Protein AF-A0A0B1RXF5-F1 (afdb_monomer)

Solvent-accessible surface area (backbone atoms only — not comparable to full-atom values): 5272 Å² total; per-residue (Å²): 138,85,81,81,81,80,79,77,82,77,74,79,76,81,68,84,65,67,51,76,42,76,43,84,92,40,70,44,78,44,77,41,94,91,46,67,22,36,35,42,36,32,34,32,38,37,34,39,80,87,68,87,46,72,46,78,43,85,45,75,45,82,35,78,70,58,74,73,62,59,49,76,56,95,91,41,79,42,76,61,128

Secondary structure (DSSP, 8-state):
--PPP---------PPPEEEEEPTT--EEEE-SSSSEEEEEEEEEEEETTT--EEEEEEEEEEET---SEEEETTEEEE--

Mean predicted aligned error: 10.94 Å

Structure (mmCIF, N/CA/C/O backbone):
data_AF-A0A0B1RXF5-F1
#
_entry.id   AF-A0A0B1RXF5-F1
#
loop_
_atom_site.group_PDB
_atom_site.id
_atom_site.type_symbol
_atom_site.label_atom_id
_atom_site.label_alt_id
_atom_site.label_comp_id
_atom_site.label_asym_id
_atom_site.label_entity_id
_atom_site.label_seq_id
_atom_site.pdbx_PDB_ins_code
_atom_site.Cartn_x
_atom_site.Cartn_y
_atom_site.Cartn_z
_atom_site.occupancy
_atom_site.B_iso_or_equiv
_atom_site.auth_seq_id
_atom_site.auth_comp_id
_atom_site.auth_asym_id
_atom_site.auth_atom_id
_atom_site.pdbx_PDB_model_num
ATOM 1 N N . SER A 1 1 ? 27.955 -5.502 60.156 1.00 43.31 1 SER A N 1
ATOM 2 C CA . SER A 1 1 ? 26.492 -5.451 59.952 1.00 43.31 1 SER A CA 1
ATOM 3 C C . SER A 1 1 ? 26.201 -5.171 58.480 1.00 43.31 1 SER A C 1
ATOM 5 O O . SER A 1 1 ? 26.376 -4.049 58.031 1.00 43.31 1 SER A O 1
ATOM 7 N N . LYS A 1 2 ? 25.852 -6.193 57.686 1.00 42.06 2 LYS A N 1
ATOM 8 C CA . LYS A 1 2 ? 25.433 -6.021 56.282 1.00 42.06 2 LYS A CA 1
ATOM 9 C C . LYS A 1 2 ? 23.905 -6.055 56.229 1.00 42.06 2 LYS A C 1
ATOM 11 O O . LYS A 1 2 ? 23.318 -7.102 56.475 1.00 42.06 2 LYS A O 1
ATOM 16 N N . SER A 1 3 ? 23.278 -4.918 55.947 1.00 40.62 3 SER A N 1
ATOM 17 C CA . SER A 1 3 ? 21.842 -4.845 55.654 1.00 40.62 3 SER A CA 1
ATOM 18 C C . SER A 1 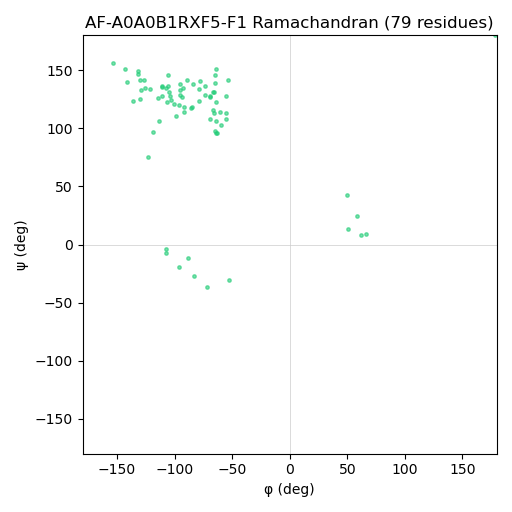3 ? 21.576 -5.410 54.254 1.00 40.62 3 SER A C 1
ATOM 20 O O . SER A 1 3 ? 22.331 -5.081 53.336 1.00 40.62 3 SER A O 1
ATOM 22 N N . PRO A 1 4 ? 20.536 -6.235 54.038 1.00 47.28 4 PRO A N 1
ATOM 23 C CA . PRO A 1 4 ? 20.216 -6.716 52.704 1.00 47.28 4 PRO A CA 1
ATOM 24 C C . PRO A 1 4 ? 19.471 -5.632 51.915 1.00 47.28 4 PRO A C 1
ATOM 26 O O . PRO A 1 4 ? 18.537 -4.997 52.412 1.00 47.28 4 PRO A O 1
ATOM 29 N N . ALA A 1 5 ? 19.894 -5.426 50.669 1.00 53.03 5 ALA A N 1
ATOM 30 C CA . ALA A 1 5 ? 19.193 -4.599 49.701 1.00 53.03 5 ALA A CA 1
ATOM 31 C C . ALA A 1 5 ? 17.823 -5.227 49.392 1.00 53.03 5 ALA A C 1
ATOM 33 O O . ALA A 1 5 ? 17.736 -6.386 48.986 1.00 53.03 5 ALA A O 1
ATOM 34 N N . LYS A 1 6 ? 16.742 -4.467 49.604 1.00 45.97 6 LYS A N 1
ATOM 35 C CA . LYS A 1 6 ? 15.388 -4.868 49.206 1.00 45.97 6 LYS A CA 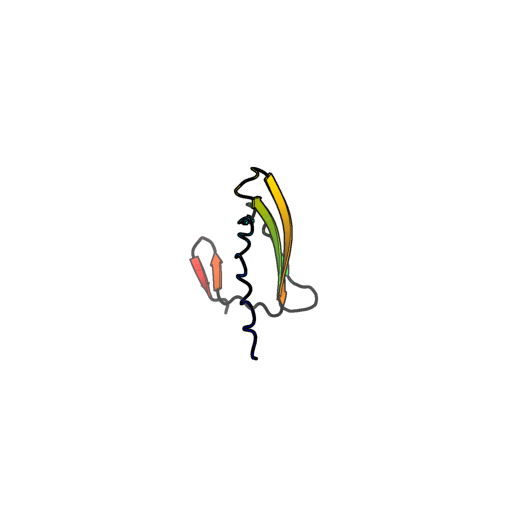1
ATOM 36 C C . LYS A 1 6 ? 15.325 -4.938 47.680 1.00 45.97 6 LYS A C 1
ATOM 38 O O . LYS A 1 6 ? 15.406 -3.909 47.016 1.00 45.97 6 LYS A O 1
ATOM 43 N N . ALA A 1 7 ? 15.148 -6.143 47.143 1.00 53.03 7 ALA A N 1
ATOM 44 C CA . ALA A 1 7 ? 14.761 -6.345 45.755 1.00 53.03 7 ALA A CA 1
ATOM 45 C C . ALA A 1 7 ? 13.396 -5.677 45.523 1.00 53.03 7 ALA A C 1
ATOM 47 O O . ALA A 1 7 ? 12.385 -6.060 46.118 1.00 53.03 7 ALA A O 1
ATOM 48 N N . SER A 1 8 ? 13.374 -4.637 44.697 1.00 48.38 8 SER A N 1
ATOM 49 C CA . SER A 1 8 ? 12.158 -3.973 44.252 1.00 48.38 8 SER A CA 1
ATOM 50 C C . SER A 1 8 ? 11.391 -4.913 43.322 1.00 48.38 8 SER A C 1
ATOM 52 O O . SER A 1 8 ? 11.789 -5.160 42.187 1.00 48.38 8 SER A O 1
ATOM 54 N N . GLN A 1 9 ? 10.268 -5.450 43.801 1.00 53.75 9 GLN A N 1
ATOM 55 C CA . GLN A 1 9 ? 9.291 -6.134 42.956 1.00 53.75 9 GLN A CA 1
ATOM 56 C C . GLN A 1 9 ? 8.707 -5.118 41.963 1.00 53.75 9 GLN A C 1
ATOM 58 O O . GLN A 1 9 ? 7.780 -4.372 42.283 1.00 53.75 9 GLN A O 1
ATOM 63 N N . GLN A 1 10 ? 9.261 -5.060 40.751 1.00 54.06 10 GLN A N 1
ATOM 64 C CA . GLN A 1 10 ? 8.627 -4.377 39.628 1.00 54.06 10 GLN A CA 1
ATOM 65 C C . GLN A 1 10 ? 7.328 -5.118 39.293 1.00 54.06 10 GLN A C 1
ATOM 67 O O . GLN A 1 10 ? 7.332 -6.131 38.600 1.00 54.06 10 GLN A O 1
ATOM 72 N N . LYS A 1 11 ? 6.193 -4.610 39.792 1.00 55.12 11 LYS A N 1
ATOM 73 C CA . LYS A 1 11 ? 4.873 -4.949 39.247 1.00 55.12 11 LYS A CA 1
ATOM 74 C C . LYS A 1 11 ? 4.907 -4.627 37.754 1.00 55.12 11 LYS A C 1
ATOM 76 O O . LYS A 1 11 ? 5.017 -3.455 37.391 1.00 55.12 11 LYS A O 1
ATOM 81 N N . SER A 1 12 ? 4.821 -5.648 36.903 1.00 62.31 12 SER A N 1
ATOM 82 C CA . SER A 1 12 ? 4.615 -5.467 35.469 1.00 62.31 12 SER A CA 1
ATOM 83 C C . SER A 1 12 ? 3.354 -4.626 35.292 1.00 62.31 12 SER A C 1
ATOM 85 O O . SER A 1 12 ? 2.244 -5.075 35.584 1.00 62.31 12 SER A O 1
ATOM 87 N N . LYS A 1 13 ? 3.514 -3.362 34.893 1.00 63.00 13 LYS A N 1
ATOM 88 C CA . LYS A 1 13 ? 2.372 -2.528 34.531 1.00 63.00 13 LYS A CA 1
ATOM 89 C C . LYS A 1 13 ? 1.757 -3.180 33.299 1.00 63.00 13 LYS A C 1
ATOM 91 O O . LYS A 1 13 ? 2.350 -3.127 32.226 1.00 63.00 13 LYS A O 1
ATOM 96 N N . ASN A 1 14 ? 0.608 -3.828 33.467 1.00 64.25 14 ASN A N 1
ATOM 97 C CA . ASN A 1 14 ? -0.196 -4.295 32.347 1.00 64.25 14 ASN A CA 1
ATOM 98 C C . ASN A 1 14 ? -0.641 -3.054 31.574 1.00 64.25 14 ASN A C 1
ATOM 100 O O . ASN A 1 14 ? -1.585 -2.369 31.966 1.00 64.25 14 ASN A O 1
ATOM 104 N N . LEU A 1 15 ? 0.108 -2.714 30.526 1.00 65.44 15 LEU A N 1
ATOM 105 C CA . LEU A 1 15 ? -0.281 -1.670 29.595 1.00 65.44 15 LEU A CA 1
ATOM 106 C C . LEU A 1 15 ? -1.554 -2.135 28.871 1.00 65.44 15 LEU A C 1
ATOM 108 O O . LEU A 1 15 ? -1.645 -3.316 28.516 1.00 65.44 15 LEU A O 1
ATOM 112 N N . PRO A 1 16 ? -2.537 -1.246 28.654 1.00 68.50 16 PRO A N 1
ATOM 113 C CA . PRO A 1 16 ? -3.711 -1.580 27.862 1.00 68.50 16 PRO A CA 1
ATOM 114 C C . PRO A 1 16 ? -3.280 -2.083 26.483 1.00 68.50 16 PRO A C 1
ATOM 116 O O . PRO A 1 16 ? -2.505 -1.417 25.794 1.00 68.50 16 PRO A O 1
ATOM 119 N N . LYS A 1 17 ? -3.776 -3.257 26.082 1.00 76.25 17 LYS A N 1
ATOM 120 C CA . LYS A 1 17 ? -3.549 -3.779 24.736 1.00 76.25 17 LYS A CA 1
ATOM 121 C C . LYS A 1 17 ? -4.329 -2.916 23.743 1.00 76.25 17 LYS A C 1
ATOM 123 O O . LYS A 1 17 ? -5.524 -2.671 23.916 1.00 76.25 17 LYS A O 1
ATOM 128 N N . ALA A 1 18 ? -3.633 -2.428 22.725 1.00 79.00 18 ALA A N 1
ATOM 129 C CA . ALA A 1 18 ? -4.237 -1.763 21.581 1.00 79.00 18 ALA A CA 1
ATOM 130 C C . ALA A 1 18 ? -4.072 -2.670 20.363 1.00 79.00 18 ALA A C 1
ATOM 132 O O . ALA A 1 18 ? -2.995 -3.229 20.150 1.00 79.00 18 ALA A O 1
ATOM 133 N N . VAL A 1 19 ? -5.136 -2.812 19.580 1.00 87.12 19 VAL A N 1
ATOM 134 C CA . VAL A 1 19 ? -5.103 -3.522 18.300 1.00 87.12 19 VAL A CA 1
ATOM 135 C C . VAL A 1 19 ? -5.124 -2.477 17.196 1.00 87.12 19 VAL A C 1
ATOM 137 O O . VAL A 1 19 ? -5.938 -1.555 17.235 1.00 87.12 19 VAL A O 1
ATOM 140 N N . ALA A 1 20 ? -4.218 -2.609 16.234 1.00 89.94 20 ALA A N 1
ATOM 141 C CA . ALA A 1 20 ? -4.170 -1.767 15.050 1.00 89.94 20 ALA A CA 1
ATOM 142 C C . ALA A 1 20 ? -4.640 -2.575 13.842 1.00 89.94 20 ALA A C 1
ATOM 144 O O . ALA A 1 20 ? -4.202 -3.710 13.655 1.00 89.94 20 ALA A O 1
ATOM 145 N N . GLN A 1 21 ? -5.498 -1.986 13.016 1.00 93.19 21 GLN A N 1
ATOM 146 C CA . GLN A 1 21 ? -5.876 -2.556 11.728 1.00 93.19 21 GLN A CA 1
ATOM 147 C C . GLN A 1 21 ? -5.735 -1.516 10.623 1.00 93.19 21 GLN A C 1
ATOM 149 O O . GLN A 1 21 ? -6.051 -0.347 10.833 1.00 93.19 21 GLN A O 1
ATOM 154 N N . ILE A 1 22 ? -5.263 -1.936 9.450 1.00 94.62 22 ILE A N 1
ATOM 155 C CA . ILE A 1 22 ? -5.243 -1.071 8.267 1.00 94.62 22 ILE A CA 1
ATOM 156 C C . ILE A 1 22 ? -6.690 -0.852 7.830 1.00 94.62 22 ILE A C 1
ATOM 158 O O . ILE A 1 22 ? -7.438 -1.815 7.645 1.00 94.62 22 ILE A O 1
ATOM 162 N N . LEU A 1 23 ? -7.091 0.406 7.672 1.00 94.19 23 LEU A N 1
ATOM 163 C CA . LEU A 1 23 ? -8.417 0.743 7.182 1.00 94.19 23 LEU A CA 1
ATOM 164 C C . LEU A 1 23 ? -8.541 0.295 5.712 1.00 94.19 23 LEU A C 1
ATOM 166 O O . LEU A 1 23 ? -7.651 0.612 4.911 1.00 94.19 23 LEU A O 1
ATOM 170 N N . PRO A 1 24 ? -9.614 -0.417 5.324 1.00 93.38 24 PRO A N 1
ATOM 171 C CA . PRO A 1 24 ? -9.812 -0.835 3.940 1.00 93.38 24 PRO A CA 1
ATOM 172 C C . PRO A 1 24 ? -9.734 0.349 2.975 1.00 93.38 24 PRO A C 1
ATOM 174 O O . PRO A 1 24 ? -10.211 1.438 3.284 1.00 93.38 24 PRO A O 1
ATOM 177 N N . ASN A 1 25 ? -9.137 0.131 1.803 1.00 93.06 25 ASN A N 1
ATOM 178 C CA . ASN A 1 25 ? -8.975 1.133 0.739 1.00 93.06 25 ASN A CA 1
ATOM 179 C C . ASN A 1 25 ? -8.130 2.373 1.102 1.00 93.06 25 ASN A C 1
ATOM 181 O O . ASN A 1 25 ? -8.069 3.307 0.310 1.00 93.06 25 ASN A O 1
ATOM 185 N N . SER A 1 26 ? -7.463 2.396 2.262 1.00 95.81 26 SER A N 1
ATOM 186 C CA . SER A 1 26 ? -6.573 3.505 2.651 1.00 95.81 26 SER A CA 1
ATOM 187 C C . SER A 1 26 ? -5.129 3.348 2.168 1.00 95.81 26 SER A C 1
ATOM 189 O O . SER A 1 26 ? -4.351 4.294 2.257 1.00 95.81 26 SER A O 1
ATOM 191 N N . LEU A 1 27 ? -4.760 2.160 1.678 1.00 95.88 27 LEU A N 1
ATOM 192 C CA . LEU A 1 27 ? -3.393 1.857 1.275 1.00 95.88 27 LEU A CA 1
ATOM 193 C C . LEU A 1 27 ? -3.098 2.452 -0.103 1.00 95.88 27 LEU A C 1
ATOM 195 O O . LEU A 1 27 ? -3.761 2.124 -1.087 1.00 95.88 27 LEU A O 1
ATOM 199 N N . ARG A 1 28 ? -2.059 3.280 -0.179 1.00 96.00 28 ARG A N 1
ATOM 200 C CA . ARG A 1 28 ? -1.538 3.850 -1.419 1.00 96.00 28 ARG A CA 1
ATOM 201 C C . ARG A 1 28 ? -0.036 3.616 -1.500 1.00 96.00 28 ARG A C 1
ATOM 203 O O . ARG A 1 28 ? 0.690 3.886 -0.550 1.00 96.00 28 ARG A O 1
ATOM 210 N N . VAL A 1 29 ? 0.424 3.150 -2.656 1.00 94.62 29 VAL A N 1
ATOM 211 C CA . VAL A 1 29 ? 1.851 3.002 -2.958 1.00 94.62 29 VAL A CA 1
ATOM 212 C C . VAL A 1 29 ? 2.233 4.029 -4.016 1.00 94.62 29 VAL A C 1
ATOM 214 O O . VAL A 1 29 ? 1.579 4.108 -5.054 1.00 94.62 29 VAL A O 1
ATOM 217 N N . THR A 1 30 ? 3.276 4.817 -3.761 1.00 95.81 30 THR A N 1
ATOM 218 C CA . THR A 1 30 ? 3.798 5.812 -4.713 1.00 95.81 30 THR A CA 1
ATOM 219 C C . THR A 1 30 ? 5.315 5.692 -4.838 1.00 95.81 30 THR A C 1
ATOM 221 O O . THR A 1 30 ? 5.969 5.377 -3.843 1.00 95.81 30 THR A O 1
ATOM 224 N N . PRO A 1 31 ? 5.904 5.953 -6.017 1.00 95.19 31 PRO A N 1
ATOM 225 C CA . PRO A 1 31 ? 7.358 5.998 -6.158 1.00 95.19 31 PRO A CA 1
ATOM 226 C C . PRO A 1 31 ? 7.959 7.146 -5.335 1.00 95.19 31 PRO A C 1
ATOM 228 O O . PRO A 1 31 ? 7.309 8.169 -5.111 1.00 95.19 31 PRO A O 1
ATOM 231 N N . MET A 1 32 ? 9.204 6.979 -4.888 1.00 95.44 32 MET A N 1
ATOM 232 C CA . MET A 1 32 ? 9.998 8.067 -4.310 1.00 95.44 32 MET A CA 1
ATOM 233 C C . MET A 1 32 ? 10.670 8.870 -5.437 1.00 95.44 32 MET A C 1
ATOM 235 O O . MET A 1 32 ? 11.175 8.288 -6.390 1.00 95.44 32 MET A O 1
ATOM 239 N N . GLU A 1 33 ? 10.693 10.203 -5.339 1.00 91.06 33 GLU A N 1
ATOM 240 C CA . GLU A 1 33 ? 11.194 11.069 -6.427 1.00 91.06 33 GLU A CA 1
ATOM 241 C C . GLU A 1 33 ? 12.720 11.013 -6.602 1.00 91.06 33 GLU A C 1
ATOM 243 O O . GLU A 1 33 ? 13.221 11.051 -7.721 1.00 91.06 33 GLU A O 1
ATOM 248 N N . ASN A 1 34 ? 13.466 10.904 -5.498 1.00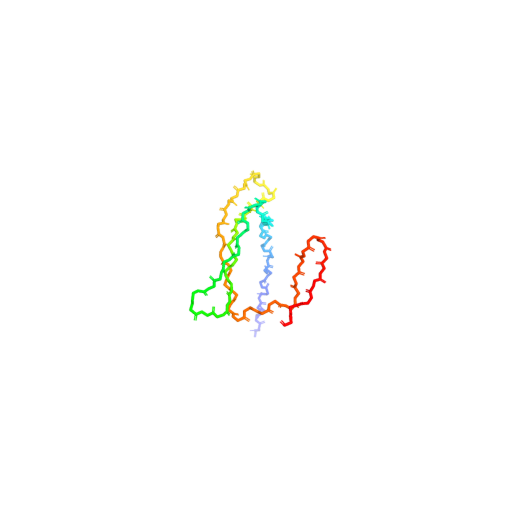 88.81 34 ASN A N 1
ATOM 249 C CA . ASN A 1 34 ? 14.928 11.067 -5.494 1.00 88.81 34 ASN A CA 1
ATOM 250 C C . ASN A 1 34 ? 15.705 9.755 -5.310 1.00 88.81 34 ASN A C 1
ATOM 252 O O . ASN A 1 34 ? 16.933 9.749 -5.360 1.00 88.81 34 ASN A O 1
ATOM 256 N N 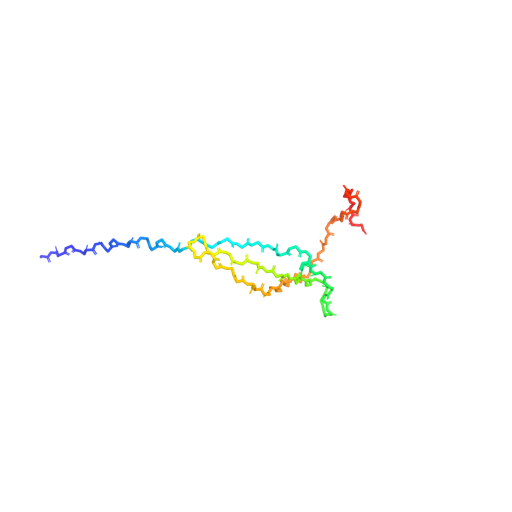. VAL A 1 35 ? 15.012 8.649 -5.033 1.00 90.88 35 VAL A N 1
ATOM 257 C CA . VAL A 1 35 ? 15.612 7.346 -4.720 1.00 90.88 35 VAL A CA 1
ATOM 258 C C . VAL A 1 35 ? 14.764 6.262 -5.371 1.00 90.88 35 VAL A C 1
ATOM 260 O O . VAL A 1 35 ? 13.542 6.333 -5.317 1.00 90.88 35 VAL A O 1
ATOM 263 N N . GLU A 1 36 ? 15.394 5.229 -5.938 1.00 89.31 36 GLU A N 1
ATOM 264 C CA . GLU A 1 36 ? 14.680 4.007 -6.324 1.00 89.31 36 GLU A CA 1
ATOM 265 C C . GLU A 1 36 ? 14.036 3.394 -5.079 1.00 89.31 36 GLU A C 1
ATOM 267 O O . GLU A 1 36 ? 14.720 2.803 -4.249 1.00 89.31 36 GLU A O 1
ATOM 272 N N . GLY A 1 37 ? 12.735 3.565 -4.905 1.00 94.31 37 GLY A N 1
ATOM 273 C CA . GLY A 1 37 ? 12.029 3.136 -3.709 1.00 94.31 37 GLY A CA 1
ATOM 274 C C . GLY A 1 37 ? 10.560 3.508 -3.777 1.00 94.31 37 GLY A C 1
ATOM 275 O O . GLY A 1 37 ? 10.091 4.095 -4.756 1.00 94.31 37 GLY A O 1
ATOM 276 N N . ILE A 1 38 ? 9.829 3.155 -2.726 1.00 96.00 38 ILE A N 1
ATOM 277 C CA . ILE A 1 38 ? 8.397 3.431 -2.627 1.00 96.00 38 ILE A CA 1
ATOM 278 C C . ILE A 1 38 ? 8.049 4.051 -1.276 1.00 96.00 38 ILE A C 1
ATOM 280 O O . ILE A 1 38 ? 8.662 3.741 -0.254 1.00 96.00 38 ILE A O 1
ATOM 284 N N . PHE A 1 39 ? 7.016 4.885 -1.279 1.00 96.75 39 PHE A N 1
ATOM 285 C CA . PHE A 1 39 ? 6.245 5.215 -0.091 1.00 96.75 39 PHE A CA 1
ATOM 286 C C . PHE A 1 39 ? 5.020 4.309 -0.022 1.00 96.75 39 PHE A C 1
ATOM 288 O O . PHE A 1 39 ? 4.354 4.081 -1.035 1.00 96.75 39 PHE A O 1
ATOM 295 N N . VAL A 1 40 ? 4.709 3.828 1.179 1.00 97.00 40 VAL A N 1
ATOM 296 C CA . VAL A 1 40 ? 3.437 3.172 1.488 1.00 97.00 40 VAL A CA 1
ATOM 297 C C . VAL A 1 40 ? 2.685 4.054 2.476 1.00 97.00 40 VAL A C 1
ATOM 299 O O . VAL A 1 40 ? 3.047 4.130 3.650 1.00 97.00 40 VAL A O 1
ATOM 302 N N . ASP A 1 41 ? 1.649 4.723 1.989 1.00 97.62 41 ASP A N 1
ATOM 303 C CA . ASP A 1 41 ? 0.724 5.516 2.794 1.00 97.62 41 ASP A CA 1
ATOM 304 C C . ASP A 1 41 ? -0.468 4.642 3.198 1.00 97.62 41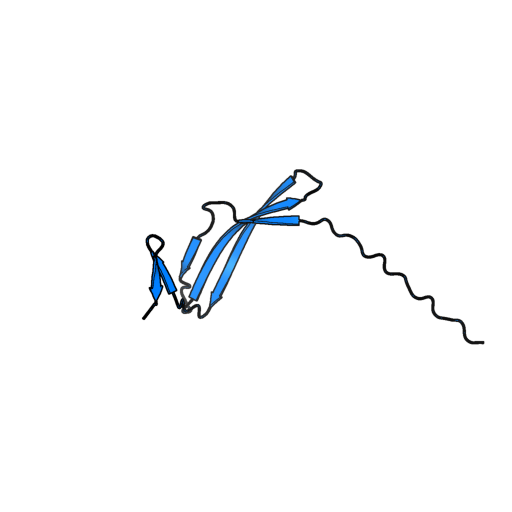 ASP A C 1
ATOM 306 O O . ASP A 1 41 ? -1.011 3.916 2.366 1.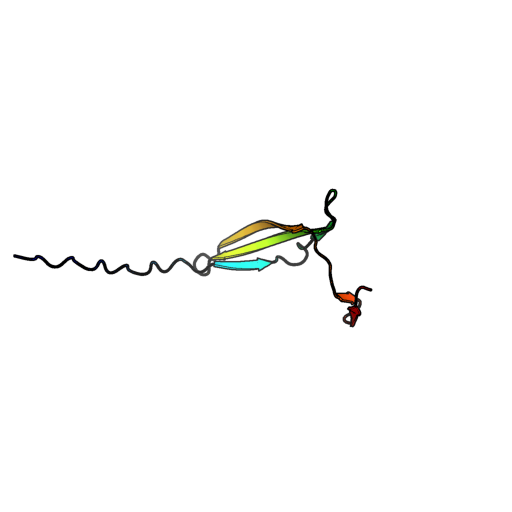00 97.62 41 ASP A O 1
ATOM 310 N N . MET A 1 42 ? -0.885 4.690 4.462 1.00 97.31 42 MET A N 1
ATOM 311 C CA . MET A 1 42 ? -2.051 3.958 4.964 1.00 97.31 42 MET A CA 1
ATOM 312 C C . MET A 1 42 ? -2.672 4.650 6.177 1.00 97.31 42 MET A C 1
ATOM 314 O O . MET A 1 42 ? -1.983 5.346 6.920 1.00 97.31 42 MET A O 1
ATOM 318 N N . ILE A 1 43 ? -3.956 4.400 6.430 1.00 96.94 43 ILE A N 1
ATOM 319 C CA . ILE A 1 43 ? -4.625 4.819 7.666 1.00 96.94 43 ILE A CA 1
ATOM 320 C C . ILE A 1 43 ? -4.765 3.593 8.563 1.00 96.94 43 ILE A C 1
ATOM 322 O O . ILE A 1 43 ? -5.352 2.587 8.162 1.00 96.94 43 ILE A O 1
ATOM 326 N N . LEU A 1 44 ? -4.251 3.669 9.789 1.00 94.81 44 LEU A N 1
ATOM 327 C CA . LEU A 1 44 ? -4.499 2.660 10.813 1.00 94.81 44 LEU A CA 1
ATOM 328 C C . LEU A 1 44 ? -5.657 3.082 11.708 1.00 94.81 44 LEU A C 1
ATOM 330 O O . LEU A 1 44 ? -5.676 4.190 12.237 1.00 94.81 44 LEU A O 1
ATOM 334 N N . GLU A 1 45 ? -6.586 2.167 11.951 1.00 93.62 45 GLU A N 1
ATOM 335 C CA . GLU A 1 45 ? -7.552 2.274 13.032 1.00 93.62 45 GLU A CA 1
ATOM 336 C C . GLU A 1 45 ? -6.996 1.572 14.277 1.00 93.62 45 GLU A C 1
ATOM 338 O O . GLU A 1 45 ? -6.816 0.352 14.309 1.00 93.62 45 GLU A O 1
ATOM 343 N N . LEU A 1 46 ? -6.720 2.357 15.315 1.00 91.69 46 LEU A N 1
ATOM 344 C CA . LEU A 1 46 ? -6.300 1.890 16.629 1.00 91.69 46 LEU A CA 1
ATOM 345 C C . LEU A 1 46 ? -7.528 1.709 17.516 1.00 91.69 46 LEU A C 1
ATOM 347 O O . LEU A 1 46 ? -8.213 2.683 17.828 1.00 91.69 46 LEU A O 1
ATOM 351 N N . LYS A 1 47 ? -7.777 0.481 17.970 1.00 87.31 47 LYS A N 1
ATOM 352 C CA . LYS A 1 47 ? -8.846 0.144 18.916 1.00 87.31 47 LYS A CA 1
ATOM 353 C C . LYS A 1 47 ? -8.248 -0.162 20.280 1.00 87.31 47 LYS A C 1
ATOM 355 O O . LYS A 1 47 ? -7.421 -1.067 20.417 1.00 87.31 47 LYS A O 1
ATOM 360 N N . LYS A 1 48 ? -8.682 0.574 21.305 1.00 81.50 48 LYS A N 1
ATOM 361 C CA . LYS A 1 48 ? -8.416 0.198 22.699 1.00 81.50 48 LYS A CA 1
ATOM 362 C C . LYS A 1 48 ? -9.495 -0.774 23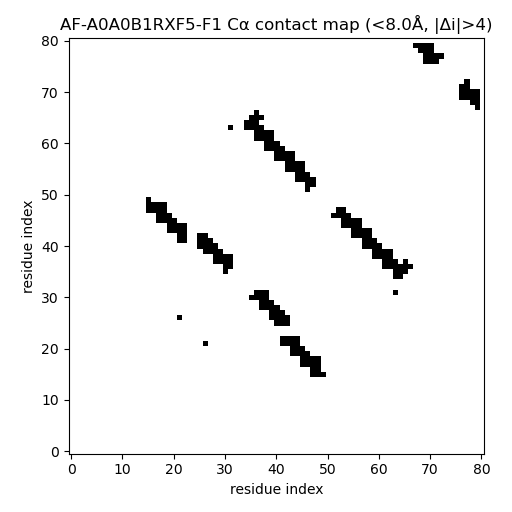.153 1.00 81.50 48 LYS A C 1
ATOM 364 O O . LYS A 1 48 ? -10.664 -0.406 23.233 1.00 81.50 48 LYS A O 1
ATOM 369 N N . GLU A 1 49 ? -9.078 -1.989 23.493 1.00 69.62 49 GLU A N 1
ATOM 370 C CA . GLU A 1 49 ? -9.951 -3.128 23.817 1.00 69.62 49 GLU A CA 1
ATOM 371 C C . GLU A 1 49 ? -10.995 -2.807 24.905 1.00 69.62 49 GLU A C 1
ATOM 373 O O . GLU A 1 49 ? -12.109 -3.317 24.879 1.00 69.62 49 GLU A O 1
ATOM 378 N N . GLN A 1 50 ? -10.664 -1.900 25.827 1.00 70.00 50 GLN A N 1
ATOM 379 C CA . GLN A 1 50 ? -11.494 -1.578 26.989 1.00 70.00 50 GLN A CA 1
ATOM 380 C C . GLN A 1 50 ? -12.408 -0.358 26.810 1.00 70.00 50 GLN A C 1
ATOM 382 O O . GLN A 1 50 ? -13.355 -0.209 27.575 1.00 70.00 50 GLN A O 1
ATOM 387 N N . LEU A 1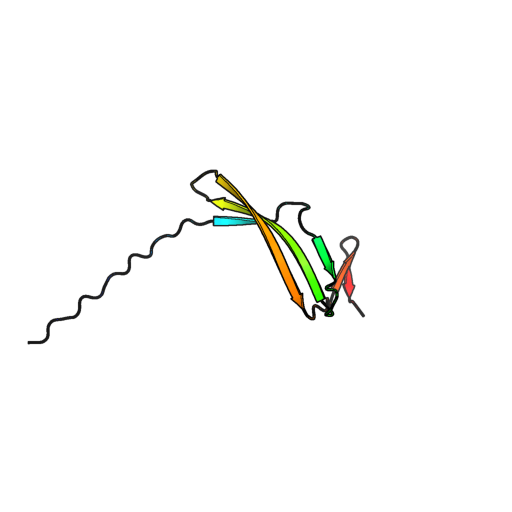 51 ? -12.139 0.528 25.843 1.00 66.38 51 LEU A N 1
ATOM 388 C CA . LEU A 1 51 ? -12.762 1.861 25.817 1.00 66.38 51 LEU A CA 1
ATOM 389 C C . LEU A 1 51 ? -13.834 2.046 24.737 1.00 66.38 51 LEU A C 1
ATOM 391 O O . LEU A 1 51 ? -14.450 3.099 24.699 1.00 66.38 51 LEU A O 1
ATOM 395 N N . ARG A 1 52 ? -14.079 1.060 23.855 1.00 71.00 52 ARG A N 1
ATOM 396 C CA . ARG A 1 52 ? -14.920 1.225 22.638 1.00 71.00 52 ARG A CA 1
ATOM 397 C C . ARG A 1 52 ? -14.537 2.443 21.776 1.00 71.00 52 ARG A C 1
ATOM 399 O O . ARG A 1 52 ? -15.272 2.821 20.872 1.00 71.00 52 ARG A O 1
ATOM 406 N N . GLU A 1 53 ? -13.374 3.027 22.036 1.00 80.81 53 GLU A N 1
ATOM 407 C CA . GLU A 1 53 ? -12.827 4.175 21.337 1.00 80.81 53 GLU A CA 1
ATOM 408 C C . GLU A 1 53 ? -11.876 3.683 20.249 1.00 80.81 53 GLU A C 1
ATOM 410 O O . GLU A 1 53 ? -10.957 2.889 20.499 1.00 80.81 53 GLU A O 1
ATOM 415 N N . SER A 1 54 ? -12.102 4.184 19.039 1.00 86.44 54 SER A N 1
ATOM 416 C CA . SER A 1 54 ? -11.227 4.012 17.889 1.00 86.44 54 SER A CA 1
ATOM 417 C C . SER A 1 54 ? -10.585 5.346 17.533 1.00 86.44 54 SER A C 1
ATOM 419 O O . SER A 1 54 ? -11.262 6.373 17.477 1.00 86.44 54 SER A O 1
ATOM 421 N N . LYS A 1 55 ? -9.284 5.334 17.247 1.00 91.50 55 LYS A N 1
ATOM 422 C CA . LYS A 1 55 ? -8.572 6.493 16.704 1.00 91.50 55 LYS A CA 1
ATOM 423 C C . LYS A 1 55 ? -7.946 6.128 15.369 1.00 91.50 55 LYS A C 1
ATOM 425 O O . LYS A 1 55 ? -7.301 5.090 15.266 1.00 91.50 55 LYS A O 1
ATOM 430 N N . GLN A 1 56 ? -8.109 6.994 14.378 1.00 94.06 56 GLN A N 1
ATOM 431 C CA . GLN A 1 56 ? -7.415 6.863 13.103 1.00 94.06 56 GLN A CA 1
ATOM 432 C C . GLN A 1 56 ? -6.072 7.590 13.151 1.00 94.06 56 GLN A C 1
ATOM 434 O O . GLN A 1 56 ? -5.947 8.644 13.783 1.00 94.06 56 GLN A O 1
ATOM 439 N N . VAL A 1 57 ? -5.064 6.987 12.531 1.00 94.81 57 VAL A N 1
ATOM 440 C CA . VAL A 1 57 ? -3.711 7.528 12.424 1.00 94.81 57 VAL A CA 1
ATOM 441 C C . VAL A 1 57 ? -3.215 7.317 11.004 1.00 94.81 57 VAL A C 1
ATOM 443 O O . VAL A 1 57 ? -3.154 6.180 10.537 1.00 94.81 57 VAL A O 1
ATOM 446 N N . ASP A 1 58 ? -2.833 8.402 10.344 1.00 96.69 58 ASP A N 1
ATOM 447 C CA . ASP A 1 58 ? -2.132 8.357 9.067 1.00 96.69 58 ASP A CA 1
ATOM 448 C C . ASP A 1 58 ? -0.683 7.908 9.277 1.00 96.69 58 ASP A C 1
ATOM 450 O O . ASP A 1 58 ? 0.041 8.446 10.120 1.00 96.69 58 ASP A O 1
ATOM 454 N N . ILE A 1 59 ? -0.257 6.908 8.510 1.00 96.56 59 ILE A N 1
ATOM 455 C CA . ILE A 1 59 ? 1.098 6.366 8.534 1.00 96.56 59 ILE A CA 1
ATOM 456 C C . ILE A 1 59 ? 1.677 6.402 7.129 1.00 96.56 59 ILE A C 1
ATOM 458 O O . ILE A 1 59 ? 1.045 5.963 6.170 1.00 96.56 59 ILE A O 1
ATOM 462 N N . ARG A 1 60 ? 2.924 6.861 7.043 1.00 96.50 60 ARG A N 1
ATOM 463 C CA . ARG A 1 60 ? 3.783 6.718 5.872 1.00 96.50 60 ARG A CA 1
ATOM 464 C C . ARG A 1 60 ? 4.960 5.825 6.229 1.00 96.50 60 ARG A C 1
ATOM 466 O O . ARG A 1 60 ? 5.675 6.098 7.190 1.00 96.50 60 ARG A O 1
ATOM 473 N N . ILE A 1 61 ? 5.158 4.772 5.447 1.00 95.88 61 ILE A N 1
ATOM 474 C CA . ILE A 1 61 ? 6.348 3.927 5.502 1.00 95.88 61 ILE A CA 1
ATOM 475 C C . ILE A 1 61 ? 7.221 4.277 4.305 1.00 95.88 61 ILE A C 1
ATOM 477 O O . ILE A 1 61 ? 6.761 4.262 3.164 1.00 95.88 61 ILE A O 1
ATOM 481 N N . GLU A 1 62 ? 8.486 4.574 4.572 1.00 96.19 62 GLU A N 1
ATOM 482 C CA . GLU A 1 62 ? 9.493 4.784 3.538 1.00 96.19 62 GLU A CA 1
ATOM 483 C C . GLU A 1 62 ? 10.231 3.470 3.285 1.00 96.19 62 GLU A C 1
ATOM 485 O O . GLU A 1 62 ? 10.729 2.829 4.213 1.00 96.19 62 GLU A O 1
ATOM 490 N N . CYS A 1 63 ? 10.296 3.048 2.026 1.00 95.25 63 CYS A N 1
ATOM 491 C CA . CYS A 1 63 ? 11.023 1.856 1.609 1.00 95.25 63 CYS A CA 1
ATOM 492 C C . CYS A 1 63 ? 12.057 2.245 0.544 1.00 95.25 63 CYS A C 1
ATOM 494 O O . CYS A 1 63 ? 11.844 1.995 -0.649 1.00 95.25 63 CYS A O 1
ATOM 496 N N . PRO A 1 64 ? 13.173 2.878 0.952 1.00 95.94 64 PRO A N 1
ATOM 497 C CA . PRO A 1 64 ? 14.260 3.183 0.036 1.00 95.94 64 PRO A CA 1
ATOM 498 C C . PRO A 1 64 ? 14.884 1.885 -0.482 1.00 95.94 64 PRO A C 1
ATOM 500 O O . PRO A 1 64 ? 14.966 0.884 0.232 1.00 95.94 64 PRO A O 1
ATOM 503 N N . HIS A 1 65 ? 15.329 1.897 -1.735 1.00 93.88 65 HIS A N 1
ATOM 504 C CA . HIS A 1 65 ? 15.932 0.750 -2.422 1.00 93.88 65 HIS A CA 1
ATOM 505 C C . HIS A 1 65 ? 15.025 -0.487 -2.489 1.00 93.88 65 HIS A C 1
ATOM 507 O O . HIS A 1 65 ? 15.507 -1.616 -2.614 1.00 93.88 65 HIS A O 1
ATOM 513 N N . PHE A 1 66 ? 13.704 -0.291 -2.416 1.00 92.75 66 PHE A N 1
ATOM 514 C CA . PHE A 1 66 ? 12.743 -1.377 -2.539 1.00 92.75 66 PHE A CA 1
ATOM 515 C C . PHE A 1 66 ? 12.768 -1.968 -3.952 1.00 92.75 66 PHE A C 1
ATOM 517 O O . PHE A 1 66 ? 12.408 -1.310 -4.925 1.00 92.75 66 PHE A O 1
ATOM 524 N N . LYS A 1 67 ? 13.168 -3.239 -4.049 1.00 89.81 67 LYS A N 1
ATOM 525 C CA . LYS A 1 67 ? 13.203 -4.013 -5.296 1.00 89.81 67 LYS A CA 1
ATOM 526 C C . LYS A 1 67 ? 12.275 -5.224 -5.160 1.00 89.81 67 LYS A C 1
ATOM 528 O O . LYS A 1 67 ? 12.680 -6.221 -4.550 1.00 89.81 67 LYS A O 1
ATOM 533 N N . PRO A 1 68 ? 11.022 -5.155 -5.655 1.00 88.94 68 PRO A N 1
ATOM 534 C CA . PRO A 1 68 ? 10.093 -6.269 -5.534 1.00 88.94 68 PRO A CA 1
ATOM 535 C C . PRO A 1 68 ? 10.597 -7.451 -6.361 1.00 88.94 68 PRO A C 1
ATOM 537 O O . PRO A 1 68 ? 10.933 -7.305 -7.529 1.00 88.94 68 PRO A O 1
ATOM 540 N N . ARG A 1 69 ? 10.628 -8.643 -5.760 1.00 93.06 69 ARG A N 1
ATOM 541 C CA . ARG A 1 69 ? 11.002 -9.879 -6.471 1.00 93.06 69 ARG A CA 1
ATOM 542 C C . ARG A 1 69 ? 9.837 -10.489 -7.246 1.00 93.06 69 ARG A C 1
ATOM 544 O O . ARG A 1 69 ? 10.051 -11.231 -8.199 1.00 93.06 69 ARG A O 1
ATOM 551 N N . ARG A 1 70 ? 8.607 -10.231 -6.792 1.00 94.94 70 ARG A N 1
ATOM 552 C CA . ARG A 1 70 ? 7.378 -10.794 -7.352 1.00 94.94 70 ARG A CA 1
ATOM 553 C C . ARG A 1 70 ? 6.254 -9.768 -7.334 1.00 94.94 70 ARG A C 1
ATOM 555 O O . ARG A 1 70 ? 6.203 -8.938 -6.428 1.00 94.94 70 ARG A O 1
ATOM 562 N N . ILE A 1 71 ? 5.340 -9.884 -8.288 1.00 92.44 71 ILE A N 1
ATOM 563 C CA . ILE A 1 71 ? 4.098 -9.111 -8.371 1.00 92.44 71 ILE A CA 1
ATOM 564 C C . ILE A 1 71 ? 2.907 -10.064 -8.501 1.00 92.44 71 ILE A C 1
ATOM 566 O O . ILE A 1 71 ? 3.019 -11.100 -9.153 1.00 92.44 71 ILE A O 1
ATOM 570 N N . CYS A 1 72 ? 1.788 -9.745 -7.852 1.00 94.12 72 CYS A N 1
ATOM 571 C CA . CYS A 1 72 ? 0.542 -10.499 -7.977 1.00 94.12 72 CYS A CA 1
ATOM 572 C C . CYS A 1 72 ? -0.398 -9.761 -8.936 1.00 94.12 72 CYS A C 1
ATOM 574 O O . CYS A 1 72 ? -0.735 -8.608 -8.677 1.00 94.12 72 CYS A O 1
ATOM 576 N N . ILE A 1 73 ? -0.803 -10.413 -10.025 1.00 93.19 73 ILE A N 1
ATOM 577 C CA . ILE A 1 73 ? -1.741 -9.895 -11.031 1.00 93.19 73 ILE A CA 1
ATOM 578 C C . ILE A 1 73 ? -2.802 -10.975 -11.231 1.00 93.19 73 ILE A C 1
ATOM 580 O O . ILE A 1 73 ? -2.450 -12.131 -11.463 1.00 93.19 73 ILE A O 1
ATOM 584 N N . ASP A 1 74 ? -4.079 -10.625 -11.074 1.00 95.00 74 ASP A N 1
ATOM 585 C CA . ASP A 1 74 ? -5.212 -11.557 -11.188 1.00 95.00 74 ASP A CA 1
ATOM 586 C C . ASP A 1 74 ? -5.044 -12.842 -10.359 1.00 95.00 74 ASP A C 1
ATOM 588 O O . ASP A 1 74 ? -5.342 -13.949 -10.796 1.00 95.00 74 ASP A O 1
ATOM 592 N N . SER A 1 75 ? -4.551 -12.694 -9.123 1.00 94.50 75 SER A N 1
ATOM 593 C CA . SER A 1 75 ? -4.263 -13.801 -8.192 1.00 94.50 75 SER A CA 1
ATOM 594 C C . SER A 1 75 ? -3.130 -14.749 -8.626 1.00 94.50 75 SER A C 1
ATOM 596 O O . SER A 1 75 ? -2.888 -15.763 -7.969 1.00 94.50 75 SER A O 1
ATOM 598 N N . CYS A 1 76 ? -2.382 -14.411 -9.679 1.00 96.75 76 CYS A N 1
ATOM 599 C CA . CYS A 1 76 ? -1.183 -15.122 -10.110 1.00 96.75 76 CYS A CA 1
ATOM 600 C C . CYS A 1 76 ? 0.081 -14.332 -9.755 1.00 96.75 76 CYS A C 1
ATOM 602 O O . CYS A 1 76 ? 0.163 -13.123 -9.961 1.00 96.75 76 CYS A O 1
ATOM 604 N N . TRP A 1 77 ? 1.097 -15.023 -9.236 1.00 96.25 77 TRP A N 1
ATOM 605 C CA . TRP A 1 77 ? 2.369 -14.406 -8.868 1.00 96.25 77 TRP A CA 1
ATOM 606 C C . TRP A 1 77 ? 3.411 -14.543 -9.977 1.00 96.25 77 TRP A C 1
ATOM 608 O O . TRP A 1 77 ? 3.851 -15.653 -10.278 1.00 96.25 77 TRP A O 1
ATOM 618 N N . TYR A 1 78 ? 3.891 -13.413 -10.477 1.00 95.94 78 TYR A N 1
ATOM 619 C CA . TYR A 1 78 ? 4.921 -13.304 -11.506 1.00 95.94 78 TYR A CA 1
ATOM 620 C C . TYR A 1 78 ? 6.241 -12.856 -10.887 1.00 95.94 78 TYR A C 1
ATOM 622 O O . TYR A 1 78 ? 6.243 -12.082 -9.930 1.00 95.94 78 TYR A O 1
ATOM 630 N N . ASN A 1 79 ? 7.363 -13.339 -11.417 1.00 95.62 79 ASN A N 1
ATOM 631 C CA . ASN A 1 79 ? 8.678 -12.810 -11.059 1.00 95.62 79 ASN A CA 1
ATOM 632 C C . ASN A 1 79 ? 8.912 -11.494 -11.803 1.00 95.62 79 ASN A C 1
ATOM 634 O O . ASN A 1 79 ? 8.548 -11.373 -12.971 1.00 95.62 79 ASN A O 1
ATOM 638 N N . VAL A 1 80 ? 9.529 -10.532 -11.124 1.00 87.75 80 VAL A N 1
ATOM 639 C CA . VAL A 1 80 ? 10.029 -9.310 -11.761 1.00 87.75 80 VAL A CA 1
ATOM 640 C C . VAL A 1 80 ? 11.419 -9.639 -12.311 1.00 87.75 80 VAL A C 1
ATOM 642 O O . VAL A 1 80 ? 12.281 -10.058 -11.534 1.00 87.75 80 VAL A O 1
ATOM 645 N N . VAL A 1 81 ? 11.590 -9.541 -13.633 1.00 79.94 81 VAL A N 1
ATOM 646 C CA . VAL A 1 81 ? 12.814 -9.906 -14.377 1.00 79.94 81 VAL A CA 1
ATOM 647 C C . VAL A 1 81 ? 13.516 -8.666 -14.897 1.00 79.94 81 VAL A C 1
ATOM 649 O O . VAL A 1 81 ? 12.793 -7.757 -15.361 1.00 79.94 81 VAL A O 1
#

Radius of gyration: 22.48 Å; Cα contacts (8 Å, |Δi|>4): 120; chains: 1; bounding box: 41×26×74 Å

Foldseek 3Di:
DDDDDDDDPPPPPPDQDKDKDWDPPQWDWDADDPAGWIKTWTWIWIDRPPPNDTDIDIDIDTGGPDDDQWDADPNDIDGDD

Sequence (81 aa):
SKSPAKASQQKSKNLPKAVAQILPNSLRVTPMENVEGIFVDMILELKKEQLRESKQVDIRIECPHFKPRRICIDSCWYNVV

Organism: Oesophagostomum dentatum (NCBI:txid61180)

pLDDT: mean 83.79, std 16.72, range [40.62, 97.62]

Nearest PDB structures (foldseek):
  1gyb-assembly2_C  TM=6.492E-01  e=1.269E+00  Saccharomyces cerevisiae
  5ohl-assembly1_A-2  TM=5.611E-01  e=4.906E-01  synt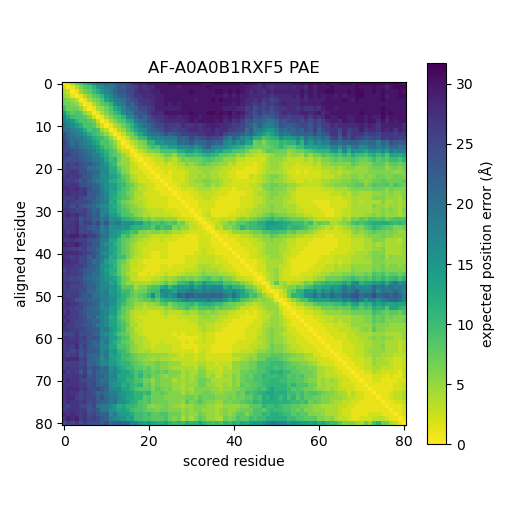hetic construct
  8hql-assembly2_B  TM=5.077E-01  e=1.269E+00  Mus musculus
  5woe-assembly1_A  TM=4.921E-01  e=1.500E+00  Homo sapiens